Protein AF-A0A1V3XIK5-F1 (afdb_monomer_lite)

Sequence (118 aa):
MTASRKLKDLRTAGRGFIFFGLLAPNLFATLGILVAHSYAYLTNSDFKPGTYVLFAVLCGAASYIAVPAVQRLAIPEASPTLPLAASLGLTFSYNVTIGIPLYIEVARMVGQWFHTTA

pLDDT: mean 86.56, std 13.34, range [39.75, 97.81]

Foldseek 3Di:
DVLVVLLVVQVVVDPVLLVCLQPQLQVQLLVLLVVVLVVCLVVVNDDDLVVSLVSSLVRSAADQPVVLVVCCVVPVVDDSSNSNSSRVVRNVVCCVPPVSVVSSVSSVVVVVVSPPDD

InterPro domains:
  IPR010293 Na+-dependent bicarbonate transporter superfamily [PF05982] (1-107)
  IPR010293 Na+-dependent bicarbonate transporter superfamily [PTHR40400] (1-114)

Structure (mmCIF, N/CA/C/O backbone):
data_AF-A0A1V3XIK5-F1
#
_entry.id   AF-A0A1V3XIK5-F1
#
loop_
_atom_site.group_PDB
_atom_site.id
_atom_site.type_symbol
_atom_site.label_atom_id
_atom_site.label_alt_id
_atom_site.label_comp_id
_atom_site.label_asym_id
_atom_site.label_entity_id
_atom_site.label_seq_id
_atom_site.pdbx_PDB_ins_code
_atom_site.Cartn_x
_atom_site.Cartn_y
_atom_site.Cartn_z
_atom_site.occupancy
_atom_site.B_iso_or_equiv
_atom_site.auth_seq_id
_atom_site.auth_comp_id
_atom_site.auth_asym_id
_atom_site.auth_atom_id
_atom_site.pdbx_PDB_model_num
ATOM 1 N N . MET A 1 1 ? 3.955 -12.153 18.609 1.00 47.56 1 MET A N 1
ATOM 2 C CA . MET A 1 1 ? 2.548 -12.373 18.180 1.00 47.56 1 MET A CA 1
ATOM 3 C C . MET A 1 1 ? 1.572 -11.336 18.779 1.00 47.56 1 MET A C 1
ATOM 5 O O . MET A 1 1 ? 0.530 -11.694 19.312 1.00 47.56 1 MET A O 1
ATOM 9 N N . THR A 1 2 ? 1.857 -10.032 18.687 1.00 52.09 2 THR A N 1
ATOM 10 C CA . THR A 1 2 ? 0.962 -8.960 19.185 1.00 52.09 2 THR A CA 1
ATOM 11 C C . THR A 1 2 ? -0.028 -8.460 18.123 1.00 52.09 2 THR A C 1
ATOM 13 O O . THR A 1 2 ? -1.156 -8.116 18.469 1.00 52.09 2 THR A O 1
ATOM 16 N N . ALA A 1 3 ? 0.334 -8.510 16.834 1.00 47.66 3 ALA A N 1
ATOM 17 C CA . ALA A 1 3 ? -0.540 -8.126 15.717 1.00 47.66 3 ALA A CA 1
ATOM 18 C C . ALA A 1 3 ? -1.801 -9.009 15.610 1.00 47.66 3 ALA A C 1
ATOM 20 O O . ALA A 1 3 ? -2.912 -8.497 15.492 1.00 47.66 3 ALA A O 1
ATOM 21 N N . SER A 1 4 ? -1.665 -10.330 15.776 1.00 52.59 4 SER A N 1
ATOM 22 C CA . SER A 1 4 ? -2.789 -11.281 15.727 1.00 52.59 4 SER A CA 1
ATOM 23 C C . SER A 1 4 ? -3.829 -11.042 16.828 1.00 52.59 4 SER A C 1
ATOM 25 O O . SER A 1 4 ? -5.013 -11.306 16.634 1.00 52.59 4 SER A O 1
ATOM 27 N N . ARG A 1 5 ? -3.416 -10.494 17.982 1.00 59.41 5 ARG A N 1
ATOM 28 C CA . ARG A 1 5 ? -4.327 -10.191 19.098 1.00 59.41 5 ARG A CA 1
ATOM 29 C C . ARG A 1 5 ? -5.234 -8.995 18.785 1.00 59.41 5 ARG A C 1
ATOM 31 O O . ARG A 1 5 ? -6.364 -8.965 19.254 1.00 59.41 5 ARG A O 1
ATOM 38 N N . LYS A 1 6 ? -4.759 -8.061 17.951 1.00 59.66 6 LYS A N 1
ATOM 39 C CA . LYS A 1 6 ? -5.505 -6.886 17.466 1.00 59.66 6 LYS A CA 1
ATOM 40 C C . LYS A 1 6 ? -6.451 -7.221 16.306 1.00 59.66 6 LYS A C 1
ATOM 42 O O . LYS A 1 6 ? -7.403 -6.490 16.077 1.00 59.66 6 LYS A O 1
ATOM 47 N N . LEU A 1 7 ? -6.259 -8.355 15.627 1.00 62.69 7 LEU A N 1
ATOM 48 C CA . LEU A 1 7 ? -7.137 -8.815 14.543 1.00 62.69 7 LEU A CA 1
ATOM 49 C C . LEU A 1 7 ? -8.571 -9.133 15.017 1.00 62.69 7 LEU A C 1
ATOM 51 O O . LEU A 1 7 ? -9.510 -9.079 14.228 1.00 62.69 7 LEU A O 1
ATOM 55 N N . LYS A 1 8 ? -8.766 -9.433 16.312 1.00 63.38 8 LYS A N 1
ATOM 56 C CA . LYS A 1 8 ? -10.109 -9.598 16.898 1.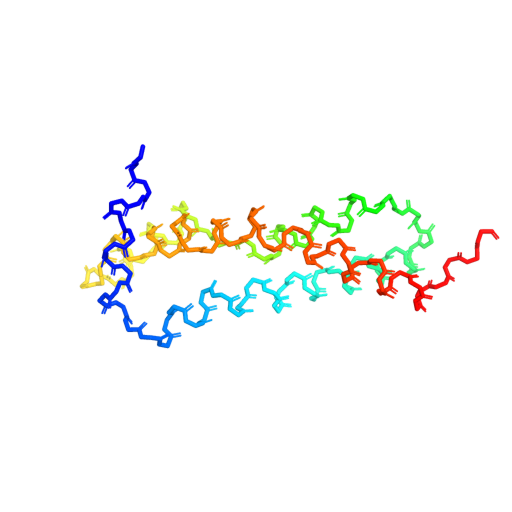00 63.38 8 LYS A CA 1
ATOM 57 C C . LYS A 1 8 ? -10.910 -8.290 16.888 1.00 63.38 8 LYS A C 1
ATOM 59 O O . LYS A 1 8 ? -12.104 -8.336 16.606 1.00 63.38 8 LYS A O 1
ATOM 64 N N . ASP A 1 9 ? -10.247 -7.150 17.089 1.00 66.12 9 ASP A N 1
ATOM 65 C CA . ASP A 1 9 ? -10.872 -5.818 17.050 1.00 66.12 9 ASP A CA 1
ATOM 66 C C . ASP A 1 9 ? -11.268 -5.419 15.618 1.00 66.12 9 ASP A C 1
ATOM 68 O O . ASP A 1 9 ? -12.177 -4.630 15.414 1.00 66.12 9 ASP A O 1
ATOM 72 N N . LEU A 1 10 ? -10.646 -5.999 14.588 1.00 67.50 10 LEU A N 1
ATOM 73 C CA . LEU A 1 10 ? -11.058 -5.785 13.195 1.00 67.50 10 LEU A CA 1
ATOM 74 C C . LEU A 1 10 ? -12.436 -6.385 12.891 1.00 67.50 10 LEU A C 1
ATOM 76 O O . LEU A 1 10 ? -13.149 -5.887 12.022 1.00 67.50 10 LEU A O 1
ATOM 80 N N . ARG A 1 11 ? -12.835 -7.446 13.605 1.00 65.94 11 ARG A N 1
ATOM 81 C CA . ARG A 1 11 ? -14.131 -8.103 13.385 1.00 65.94 11 ARG A CA 1
ATOM 82 C C . ARG A 1 11 ? -15.306 -7.220 13.816 1.00 65.94 11 ARG A C 1
ATOM 84 O O . ARG A 1 11 ? -16.394 -7.382 13.272 1.00 65.94 11 ARG A O 1
ATOM 91 N N . THR A 1 12 ? -15.086 -6.284 14.744 1.00 70.69 12 THR A N 1
ATOM 92 C CA . THR A 1 12 ? -16.108 -5.329 15.204 1.00 70.69 12 THR A CA 1
ATOM 93 C C . THR A 1 12 ? -16.273 -4.137 14.257 1.00 70.69 12 THR A C 1
ATOM 95 O O . THR A 1 12 ? -17.329 -3.516 14.257 1.00 70.69 12 THR A O 1
ATOM 98 N N . ALA A 1 13 ? -15.287 -3.865 13.391 1.00 72.25 13 ALA A N 1
ATOM 99 C CA . ALA A 1 13 ? -15.334 -2.804 12.378 1.00 72.25 13 ALA A CA 1
ATOM 100 C C . ALA A 1 13 ? -16.337 -3.067 11.235 1.00 72.25 13 ALA A C 1
ATOM 102 O O . ALA A 1 13 ? -16.667 -2.164 10.469 1.00 72.25 13 ALA A O 1
ATOM 103 N N . GLY A 1 14 ? -16.809 -4.309 11.095 1.00 81.25 14 GLY A N 1
ATOM 104 C CA . GLY A 1 14 ? -17.745 -4.714 10.050 1.00 81.25 14 GLY A CA 1
ATOM 105 C C . GLY A 1 14 ? -17.079 -5.163 8.743 1.00 81.25 14 GLY A C 1
ATOM 106 O O . GLY A 1 14 ? -15.926 -4.861 8.433 1.00 81.25 14 GLY A O 1
ATOM 107 N N . ARG A 1 15 ? -17.835 -5.928 7.945 1.00 85.94 15 ARG A N 1
ATOM 108 C CA . ARG A 1 15 ? -17.341 -6.588 6.719 1.00 85.94 15 ARG A CA 1
ATOM 109 C C . ARG A 1 15 ? -16.896 -5.596 5.640 1.00 85.94 15 ARG A C 1
ATOM 111 O O . ARG A 1 15 ? -15.930 -5.877 4.938 1.00 85.94 15 ARG A O 1
ATOM 118 N N . GLY A 1 16 ? -17.566 -4.446 5.535 1.00 88.19 16 GLY A N 1
ATOM 119 C CA . GLY A 1 16 ? -17.220 -3.404 4.563 1.00 88.19 16 GLY A CA 1
ATOM 120 C C . GLY A 1 16 ? -15.829 -2.815 4.802 1.00 88.19 16 GLY A C 1
ATOM 121 O O . GLY A 1 16 ? -15.070 -2.625 3.858 1.00 88.19 16 GLY A O 1
ATOM 122 N N . PHE A 1 17 ? -15.450 -2.620 6.066 1.00 87.12 17 PHE A N 1
ATOM 123 C CA . PHE A 1 17 ? -14.137 -2.090 6.421 1.00 87.12 17 PHE A CA 1
ATOM 124 C C . PHE A 1 17 ? -13.006 -3.083 6.120 1.00 87.12 17 PHE A C 1
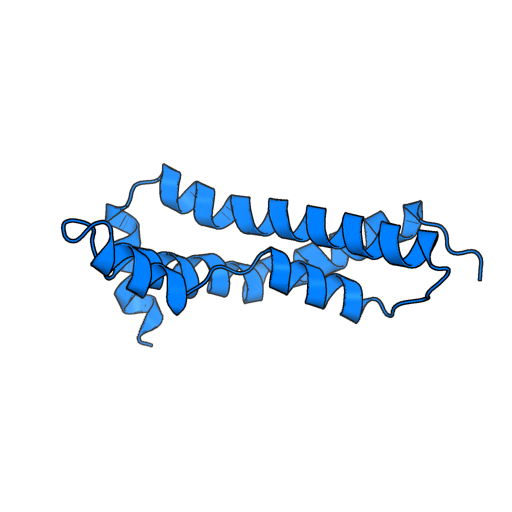ATOM 126 O O . PHE A 1 17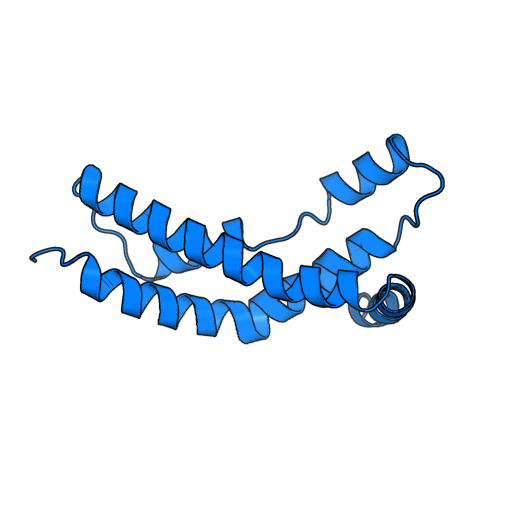 ? -11.965 -2.702 5.589 1.00 87.12 17 PHE A O 1
ATOM 133 N N . ILE A 1 18 ? -13.230 -4.374 6.385 1.00 89.62 18 ILE A N 1
ATOM 134 C CA . ILE A 1 18 ? -12.281 -5.435 6.014 1.00 89.62 18 ILE A CA 1
ATOM 135 C C . ILE A 1 18 ? -12.117 -5.492 4.491 1.00 89.62 18 ILE A C 1
ATOM 137 O O . ILE A 1 18 ? -10.995 -5.555 3.996 1.00 89.62 18 ILE A O 1
ATOM 141 N N . PHE A 1 19 ? -13.224 -5.434 3.747 1.00 92.38 19 PHE A N 1
ATOM 142 C CA . PHE A 1 19 ? -13.184 -5.426 2.287 1.00 92.38 19 PHE A CA 1
ATOM 143 C C . PHE A 1 19 ? -12.401 -4.223 1.750 1.00 92.38 19 PHE A C 1
ATOM 145 O O . PHE A 1 19 ? -11.522 -4.393 0.908 1.00 92.38 19 PHE A O 1
ATOM 152 N N . PHE A 1 20 ? -12.639 -3.029 2.298 1.00 91.75 20 PHE A N 1
ATOM 153 C CA . PHE A 1 20 ? -11.871 -1.834 1.959 1.00 91.75 20 PHE A CA 1
ATOM 154 C C . PHE A 1 20 ? -10.371 -2.011 2.239 1.00 91.75 20 PHE A C 1
ATOM 156 O O . PHE A 1 20 ? -9.554 -1.735 1.365 1.00 91.75 20 PHE A O 1
ATOM 163 N N . GLY A 1 21 ? -10.002 -2.528 3.415 1.00 90.62 21 GLY A N 1
ATOM 164 C CA . GLY A 1 21 ? -8.600 -2.735 3.800 1.00 90.62 21 GLY A CA 1
ATOM 165 C C . GLY A 1 21 ? -7.836 -3.741 2.930 1.00 90.62 21 GLY A C 1
ATOM 166 O O . GLY A 1 21 ? -6.604 -3.718 2.928 1.00 90.62 21 GLY A O 1
ATOM 167 N N . LEU A 1 22 ? -8.553 -4.593 2.190 1.00 92.69 22 LEU A N 1
ATOM 168 C CA . LEU A 1 22 ? -8.001 -5.523 1.202 1.00 92.69 22 LEU A CA 1
ATOM 169 C C . LEU A 1 22 ? -8.029 -4.959 -0.221 1.00 92.69 22 LEU A C 1
ATOM 171 O O . LEU A 1 22 ? -7.108 -5.210 -0.988 1.00 92.69 22 LEU A O 1
ATOM 175 N N . LEU A 1 23 ? -9.061 -4.200 -0.591 1.00 95.25 23 LEU A N 1
ATOM 176 C CA . LEU A 1 23 ? -9.217 -3.677 -1.949 1.00 95.25 23 LEU A CA 1
ATOM 177 C C . LEU A 1 23 ? -8.373 -2.421 -2.194 1.00 95.25 23 LEU A C 1
ATOM 179 O O . LEU A 1 23 ? -7.741 -2.299 -3.243 1.00 95.25 23 LEU A O 1
ATOM 183 N N . ALA A 1 24 ? -8.325 -1.513 -1.217 1.00 95.44 24 ALA A N 1
ATOM 184 C CA . ALA A 1 24 ? -7.620 -0.242 -1.334 1.00 95.44 24 ALA A CA 1
ATOM 185 C C . ALA A 1 24 ? -6.119 -0.394 -1.654 1.00 95.44 24 ALA A C 1
ATOM 187 O O . ALA A 1 24 ? -5.661 0.295 -2.566 1.00 95.44 24 ALA A O 1
ATOM 188 N N . PRO A 1 25 ? -5.351 -1.302 -1.010 1.00 96.25 25 PRO A N 1
ATOM 189 C CA . PRO A 1 25 ? -3.936 -1.493 -1.328 1.00 96.25 25 PRO A CA 1
ATOM 190 C C . PRO A 1 25 ? -3.694 -1.825 -2.797 1.00 96.25 25 PRO A C 1
ATOM 192 O O . PRO A 1 25 ? -2.817 -1.229 -3.410 1.00 96.25 25 PRO A O 1
ATOM 195 N N . ASN A 1 26 ? -4.510 -2.712 -3.376 1.00 97.00 26 ASN A N 1
ATOM 196 C CA . ASN A 1 26 ? -4.364 -3.106 -4.775 1.00 97.00 26 ASN A CA 1
ATOM 197 C C . ASN A 1 26 ? -4.646 -1.932 -5.712 1.00 97.00 26 ASN A C 1
ATOM 199 O O . ASN A 1 26 ? -3.872 -1.688 -6.630 1.00 97.00 26 ASN A O 1
ATOM 203 N N . LEU A 1 27 ? -5.714 -1.171 -5.449 1.00 97.56 27 LEU A N 1
ATOM 204 C CA . LEU A 1 27 ? -6.056 -0.001 -6.255 1.00 97.56 27 LEU A CA 1
ATOM 205 C C . LEU A 1 27 ? -4.916 1.028 -6.254 1.00 97.56 27 LEU A C 1
ATOM 207 O O . LEU A 1 27 ? -4.467 1.457 -7.316 1.00 97.56 27 LEU A O 1
ATOM 211 N N . PHE A 1 28 ? -4.419 1.398 -5.071 1.00 97.62 28 PHE A N 1
ATOM 212 C CA . PHE A 1 28 ? -3.355 2.396 -4.956 1.00 97.62 28 PHE A CA 1
ATOM 213 C C . PHE A 1 28 ? -2.007 1.889 -5.473 1.00 97.62 28 PHE A C 1
ATOM 215 O O . PHE A 1 28 ? -1.279 2.653 -6.105 1.00 97.62 28 PHE A O 1
ATOM 222 N N . ALA A 1 29 ? -1.682 0.611 -5.271 1.00 97.50 29 ALA A N 1
ATOM 223 C CA . ALA A 1 29 ? -0.471 0.010 -5.813 1.00 97.50 29 ALA A CA 1
ATOM 224 C C . ALA A 1 29 ? -0.484 0.003 -7.348 1.00 97.50 29 ALA A C 1
ATOM 226 O O . ALA A 1 29 ? 0.499 0.413 -7.962 1.00 97.50 29 ALA A O 1
ATOM 227 N N . THR A 1 30 ? -1.598 -0.383 -7.981 1.00 96.88 30 THR A N 1
ATOM 228 C CA . THR A 1 30 ? -1.725 -0.353 -9.448 1.00 96.88 30 THR A CA 1
ATOM 229 C C . THR A 1 30 ? -1.618 1.068 -9.999 1.00 96.88 30 THR A C 1
ATOM 231 O O . THR A 1 30 ? -0.912 1.282 -10.984 1.00 96.88 30 THR A O 1
ATOM 234 N N . LEU A 1 31 ? -2.238 2.057 -9.345 1.00 97.81 31 LEU A N 1
ATOM 235 C CA . LEU A 1 31 ? -2.059 3.465 -9.715 1.00 97.81 31 LEU A CA 1
ATOM 236 C C . LEU A 1 31 ? -0.594 3.905 -9.581 1.00 97.81 31 LEU A C 1
ATOM 238 O O . LEU A 1 31 ? -0.076 4.562 -10.479 1.00 97.81 31 LEU A O 1
ATOM 242 N N . GLY A 1 32 ? 0.094 3.498 -8.511 1.00 97.38 32 GLY A N 1
ATOM 243 C CA . GLY A 1 32 ? 1.521 3.763 -8.322 1.00 97.38 32 GLY A CA 1
ATOM 244 C C . GLY A 1 32 ? 2.391 3.168 -9.433 1.00 97.38 32 GLY A C 1
ATOM 245 O O . GLY A 1 32 ? 3.268 3.855 -9.952 1.00 97.38 32 GLY A O 1
ATOM 246 N N . ILE A 1 33 ? 2.113 1.928 -9.851 1.00 96.94 33 ILE A N 1
ATOM 247 C CA . ILE A 1 33 ? 2.800 1.265 -10.976 1.00 96.94 33 ILE A CA 1
ATOM 248 C C . ILE A 1 33 ? 2.613 2.067 -12.267 1.00 96.94 33 ILE A C 1
ATOM 250 O O . ILE A 1 33 ? 3.594 2.359 -12.950 1.00 96.94 33 ILE A O 1
ATOM 254 N N . LEU A 1 34 ? 1.374 2.456 -12.585 1.00 96.44 34 LEU A N 1
ATOM 255 C CA . LEU A 1 34 ? 1.067 3.246 -13.781 1.00 96.44 34 LEU A CA 1
ATOM 256 C C . LEU A 1 34 ? 1.784 4.599 -13.764 1.00 96.44 34 LEU A C 1
ATOM 258 O O . LEU A 1 34 ? 2.402 4.979 -14.757 1.00 96.44 34 LEU A O 1
ATOM 262 N N . VAL A 1 35 ? 1.758 5.295 -12.625 1.00 96.62 35 VAL A N 1
ATOM 263 C CA . VAL A 1 35 ? 2.454 6.576 -12.454 1.00 96.62 35 VAL A CA 1
ATOM 264 C C . VAL A 1 35 ? 3.960 6.398 -12.634 1.00 96.62 35 VAL A C 1
ATOM 266 O O . VAL A 1 35 ? 4.569 7.144 -13.396 1.00 96.62 35 VAL A O 1
ATOM 269 N N . ALA A 1 36 ? 4.567 5.387 -12.014 1.00 96.38 36 ALA A N 1
ATOM 270 C CA . ALA A 1 36 ? 6.000 5.140 -12.138 1.00 96.38 36 ALA A CA 1
ATOM 271 C C . ALA A 1 36 ? 6.416 4.790 -13.578 1.00 96.38 36 ALA A C 1
ATOM 273 O O . ALA A 1 36 ? 7.440 5.289 -14.047 1.00 96.38 36 ALA A O 1
ATOM 274 N N . HIS A 1 37 ? 5.624 3.991 -14.303 1.00 94.56 37 HIS A N 1
ATOM 275 C CA . HIS A 1 37 ? 5.872 3.714 -15.723 1.00 94.56 37 HIS A CA 1
ATOM 276 C C . HIS A 1 37 ? 5.701 4.957 -16.595 1.00 94.56 37 HIS A C 1
ATOM 278 O O . HIS A 1 37 ? 6.565 5.233 -17.423 1.00 94.56 37 HIS A O 1
ATOM 284 N N . SER A 1 38 ? 4.649 5.751 -16.372 1.00 93.94 38 SER A N 1
ATOM 285 C CA . SER A 1 38 ? 4.468 7.012 -17.099 1.00 93.94 38 SER A CA 1
ATOM 286 C C . SER A 1 38 ? 5.601 8.002 -16.830 1.00 93.94 38 SER A C 1
ATOM 288 O O . SER A 1 38 ? 6.062 8.660 -17.755 1.00 93.94 38 SER A O 1
ATOM 290 N N . TYR A 1 39 ? 6.100 8.067 -15.593 1.00 95.06 39 TYR A N 1
ATOM 291 C CA . TYR A 1 39 ? 7.232 8.912 -15.236 1.00 95.06 39 TYR A CA 1
ATOM 292 C C . TYR A 1 39 ? 8.487 8.467 -15.986 1.00 95.06 39 TYR A C 1
ATOM 294 O O . TYR A 1 39 ? 9.070 9.270 -16.703 1.00 95.06 39 TYR A O 1
ATOM 302 N N . ALA A 1 40 ? 8.843 7.181 -15.883 1.00 94.25 40 ALA A N 1
ATOM 303 C CA . ALA A 1 40 ? 9.988 6.593 -16.576 1.00 94.25 40 ALA A CA 1
ATOM 304 C C . ALA A 1 40 ? 9.954 6.865 -18.089 1.00 94.25 40 ALA A C 1
ATOM 306 O O . ALA A 1 40 ? 10.956 7.278 -18.670 1.00 94.25 40 ALA A O 1
ATOM 307 N N . TYR A 1 41 ? 8.779 6.700 -18.703 1.00 91.81 41 TYR A N 1
ATOM 308 C CA . TYR A 1 41 ? 8.558 6.963 -20.122 1.00 91.81 41 TYR A CA 1
ATOM 309 C C . TYR A 1 41 ? 8.741 8.447 -20.480 1.00 91.81 41 TYR A C 1
ATOM 311 O O . TYR A 1 41 ? 9.478 8.776 -21.405 1.00 91.81 41 TYR A O 1
ATOM 319 N N . LEU A 1 42 ? 8.119 9.361 -19.728 1.00 93.88 42 LEU A N 1
ATOM 320 C CA . LEU A 1 42 ? 8.194 10.802 -20.000 1.00 93.88 42 LEU A CA 1
ATOM 321 C C . LEU A 1 42 ? 9.595 11.382 -19.761 1.00 93.88 42 LEU A C 1
ATOM 323 O O . LEU A 1 42 ? 9.990 12.329 -20.440 1.00 93.88 42 LEU A O 1
ATOM 327 N N . THR A 1 43 ? 10.346 10.836 -18.802 1.00 94.38 43 THR A N 1
ATOM 328 C CA . THR A 1 43 ? 11.695 11.311 -18.459 1.00 94.38 43 THR A CA 1
ATOM 329 C C . THR A 1 43 ? 12.811 10.533 -19.151 1.00 94.38 43 THR A C 1
ATOM 331 O O . THR A 1 43 ? 13.978 10.823 -18.893 1.00 94.38 43 THR A O 1
ATOM 334 N N . ASN A 1 44 ? 12.484 9.558 -20.011 1.00 90.50 44 ASN A N 1
ATOM 335 C CA . ASN A 1 44 ? 13.444 8.630 -20.624 1.00 90.50 44 ASN A CA 1
ATOM 336 C C . ASN A 1 44 ? 14.395 8.006 -19.585 1.00 90.50 44 ASN A C 1
ATOM 338 O O . ASN A 1 44 ? 15.608 7.942 -19.775 1.00 90.50 44 ASN A O 1
ATOM 342 N N . SER A 1 45 ? 13.850 7.635 -18.426 1.00 89.00 45 SER A N 1
ATOM 343 C CA . SER A 1 45 ? 14.610 7.068 -17.313 1.00 89.00 45 SER A CA 1
ATOM 344 C C . SER A 1 45 ? 14.279 5.594 -17.156 1.00 89.00 45 SER A C 1
ATOM 346 O O . SER A 1 45 ? 13.147 5.246 -16.831 1.00 89.00 45 SER A O 1
ATOM 348 N N . ASP A 1 46 ? 15.274 4.728 -17.317 1.00 87.50 46 ASP A N 1
ATOM 349 C CA . ASP A 1 46 ? 15.088 3.293 -17.128 1.00 87.50 46 ASP A CA 1
ATOM 350 C C . ASP A 1 46 ? 15.166 2.907 -15.652 1.00 87.50 46 ASP A C 1
ATOM 352 O O . ASP A 1 46 ? 16.195 3.065 -14.984 1.00 87.50 46 ASP A O 1
ATOM 356 N N . PHE A 1 47 ? 14.076 2.346 -15.133 1.00 90.94 47 PHE A N 1
ATOM 357 C CA . PHE A 1 47 ? 14.049 1.791 -13.788 1.00 90.94 47 PHE A CA 1
ATOM 358 C C . PHE A 1 47 ? 14.103 0.270 -13.802 1.00 90.94 47 PHE A C 1
ATOM 360 O O . PHE A 1 47 ? 13.545 -0.413 -14.658 1.00 90.94 47 PHE A O 1
ATOM 367 N N . LYS A 1 48 ? 14.745 -0.287 -12.773 1.00 92.56 48 LYS A N 1
ATOM 368 C CA . LYS A 1 48 ? 14.712 -1.728 -12.528 1.00 92.56 48 LYS A CA 1
ATOM 369 C C . LYS A 1 48 ? 13.306 -2.146 -12.075 1.00 92.56 48 LYS A C 1
ATOM 371 O O . LYS A 1 48 ? 12.662 -1.384 -11.351 1.00 92.56 48 LYS A O 1
ATOM 376 N N . PRO A 1 49 ? 12.868 -3.388 -12.360 1.00 90.69 49 PRO A N 1
ATOM 377 C CA . PRO A 1 49 ? 11.566 -3.904 -11.923 1.00 90.69 49 PRO A CA 1
ATOM 378 C C . PRO A 1 49 ? 11.285 -3.704 -10.426 1.00 90.69 49 PRO A C 1
ATOM 380 O O . PRO A 1 49 ? 10.175 -3.355 -10.033 1.00 90.69 49 PRO A O 1
ATOM 383 N N . GLY A 1 50 ? 12.316 -3.852 -9.584 1.00 93.81 50 GLY A N 1
ATOM 384 C CA . GLY A 1 50 ? 12.202 -3.651 -8.139 1.00 93.81 50 GLY A CA 1
ATOM 385 C C . GLY A 1 50 ? 11.787 -2.233 -7.729 1.00 93.81 50 GLY A C 1
ATOM 386 O O . GLY A 1 50 ? 11.114 -2.084 -6.714 1.00 93.81 50 GLY A O 1
ATOM 387 N N . THR A 1 51 ? 12.122 -1.205 -8.514 1.00 96.19 51 THR A N 1
ATOM 388 C CA . THR A 1 51 ? 11.742 0.187 -8.229 1.00 96.19 51 THR A CA 1
ATOM 389 C C . THR A 1 51 ? 10.235 0.387 -8.365 1.00 96.19 51 THR A C 1
ATOM 391 O O . THR A 1 51 ? 9.615 0.950 -7.464 1.00 96.19 51 THR A O 1
ATOM 394 N N . TYR A 1 52 ? 9.630 -0.125 -9.443 1.00 96.19 52 TYR A N 1
ATOM 395 C CA . TYR A 1 52 ? 8.181 -0.049 -9.656 1.00 96.19 52 TYR A CA 1
ATOM 396 C C . TYR A 1 52 ? 7.418 -0.759 -8.540 1.00 96.19 52 TYR A C 1
ATOM 398 O O . TYR A 1 52 ? 6.467 -0.212 -7.989 1.00 96.19 52 TYR A O 1
ATOM 406 N N . VAL A 1 53 ? 7.875 -1.956 -8.161 1.00 96.75 53 VAL A N 1
ATOM 407 C CA . VAL A 1 53 ? 7.249 -2.754 -7.099 1.00 96.75 53 VAL A CA 1
ATOM 408 C C . VAL A 1 53 ? 7.397 -2.076 -5.739 1.00 96.75 53 VAL A C 1
ATOM 410 O O . VAL A 1 53 ? 6.424 -1.994 -4.995 1.00 96.75 53 VAL A O 1
ATOM 413 N N . LEU A 1 54 ? 8.580 -1.544 -5.411 1.00 97.19 54 LEU A N 1
ATOM 414 C CA . LEU A 1 54 ? 8.791 -0.814 -4.160 1.00 97.19 54 LEU A CA 1
ATOM 415 C C . LEU A 1 54 ? 7.869 0.405 -4.073 1.00 97.19 54 LEU A C 1
ATOM 417 O O . LEU A 1 54 ? 7.225 0.614 -3.046 1.00 97.19 54 LEU A O 1
ATOM 421 N N . PHE A 1 55 ? 7.768 1.180 -5.153 1.00 97.75 55 PHE A N 1
ATOM 422 C CA . PHE A 1 55 ? 6.878 2.334 -5.199 1.00 97.75 55 PHE A CA 1
ATOM 423 C C . PHE A 1 55 ? 5.405 1.925 -5.059 1.00 97.75 55 PHE A C 1
ATOM 425 O O . PHE A 1 55 ? 4.682 2.512 -4.258 1.00 97.75 55 PHE A O 1
ATOM 432 N N . ALA A 1 56 ? 4.983 0.854 -5.736 1.00 97.62 56 ALA A N 1
ATOM 433 C CA . ALA A 1 56 ? 3.642 0.285 -5.600 1.00 97.62 56 ALA A CA 1
ATOM 434 C C . ALA A 1 56 ? 3.314 -0.103 -4.149 1.00 97.62 56 ALA A C 1
ATOM 436 O O . ALA A 1 56 ? 2.237 0.219 -3.647 1.00 97.62 56 ALA A O 1
ATOM 437 N N . VAL A 1 57 ? 4.256 -0.749 -3.451 1.00 96.69 57 VAL A N 1
ATOM 438 C CA . VAL A 1 57 ? 4.107 -1.119 -2.034 1.00 96.69 57 VAL A CA 1
ATOM 439 C C . VAL A 1 57 ? 3.957 0.119 -1.154 1.00 96.69 57 VAL A C 1
ATOM 441 O O . VAL A 1 57 ? 3.120 0.112 -0.253 1.00 96.69 57 VAL A O 1
ATOM 444 N N . LEU A 1 58 ? 4.721 1.185 -1.415 1.00 96.12 58 LEU A N 1
ATOM 445 C CA . LEU A 1 58 ? 4.588 2.449 -0.686 1.00 96.12 58 LEU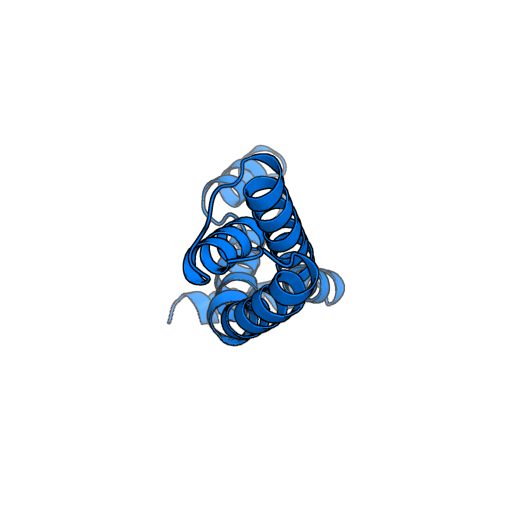 A CA 1
ATOM 446 C C . LEU A 1 58 ? 3.213 3.089 -0.915 1.00 96.12 58 LEU A C 1
ATOM 448 O O . LEU A 1 58 ? 2.588 3.532 0.047 1.00 96.12 58 LEU A O 1
ATOM 452 N N . CYS A 1 59 ? 2.711 3.081 -2.152 1.00 96.88 59 CYS A N 1
ATOM 453 C CA . CYS A 1 59 ? 1.375 3.586 -2.479 1.00 96.88 59 CYS A CA 1
ATOM 454 C C . CYS A 1 59 ? 0.253 2.750 -1.843 1.00 96.88 59 CYS A C 1
ATOM 456 O O . CYS A 1 59 ? -0.746 3.302 -1.391 1.00 96.88 59 CYS A O 1
ATOM 458 N N . GLY A 1 60 ? 0.409 1.425 -1.795 1.00 95.00 60 GLY A N 1
ATOM 459 C CA . GLY A 1 60 ? -0.572 0.503 -1.217 1.00 95.00 60 GLY A CA 1
ATOM 460 C C . GLY A 1 60 ? -0.496 0.350 0.308 1.00 95.00 60 GLY A C 1
ATOM 461 O O . GLY A 1 60 ? -1.289 -0.401 0.884 1.00 95.00 60 GLY A O 1
ATOM 462 N N . ALA A 1 61 ? 0.459 0.992 0.986 1.00 94.44 61 ALA A N 1
ATOM 463 C CA . ALA A 1 61 ? 0.648 0.864 2.428 1.00 94.44 61 ALA A CA 1
ATOM 464 C C . ALA A 1 61 ? -0.327 1.743 3.232 1.00 94.44 61 ALA A C 1
ATOM 466 O O . ALA A 1 61 ? -0.679 2.853 2.845 1.00 94.44 61 ALA A O 1
ATOM 467 N N . ALA A 1 62 ? -0.724 1.265 4.413 1.00 91.69 62 ALA A N 1
ATOM 468 C CA . ALA A 1 62 ? -1.569 2.012 5.343 1.00 91.69 62 ALA A CA 1
ATOM 469 C C . ALA A 1 62 ? -0.741 2.599 6.495 1.00 91.69 62 ALA A C 1
ATOM 471 O O . ALA A 1 62 ? 0.047 1.893 7.124 1.00 91.69 62 ALA A O 1
ATOM 472 N N . SER A 1 63 ? -0.972 3.867 6.845 1.00 90.38 63 SER A N 1
ATOM 473 C CA . SER A 1 63 ? -0.281 4.526 7.963 1.00 90.38 63 SER A CA 1
ATOM 474 C C . SER A 1 63 ? -0.691 3.938 9.320 1.00 90.38 63 SER A C 1
ATOM 476 O O . SER A 1 63 ? -1.870 3.907 9.665 1.00 90.38 63 SER A O 1
ATOM 478 N N . TYR A 1 64 ? 0.290 3.505 10.114 1.00 86.88 64 TYR A N 1
ATOM 479 C CA . TYR A 1 64 ? 0.093 2.993 11.481 1.00 86.88 64 TYR A CA 1
ATOM 480 C C . TYR A 1 64 ? 0.647 3.922 12.571 1.00 86.88 64 TYR A C 1
ATOM 482 O O . TYR A 1 64 ? 0.521 3.609 13.753 1.00 86.88 64 TYR A O 1
ATOM 490 N N . ILE A 1 65 ? 1.261 5.050 12.194 1.00 86.06 65 ILE A N 1
ATOM 491 C CA . ILE A 1 65 ? 1.874 6.002 13.135 1.00 86.06 65 ILE A CA 1
ATOM 492 C C . ILE A 1 65 ? 0.995 7.245 13.263 1.00 86.06 65 ILE A C 1
ATOM 494 O O . ILE A 1 65 ? 0.410 7.496 14.314 1.00 86.06 65 ILE A O 1
ATOM 498 N N . ALA A 1 66 ? 0.867 8.006 12.173 1.00 88.44 66 ALA A N 1
ATOM 499 C CA . ALA A 1 66 ? 0.200 9.303 12.195 1.00 88.44 66 ALA A CA 1
ATOM 500 C C . ALA A 1 66 ? -1.328 9.177 12.264 1.00 88.44 66 ALA A C 1
ATOM 502 O O . ALA A 1 66 ? -1.967 9.869 13.051 1.00 88.44 66 ALA A O 1
ATOM 503 N N . VAL A 1 67 ? -1.919 8.263 11.487 1.00 87.12 67 VAL A N 1
ATOM 504 C CA . VAL A 1 67 ? -3.384 8.124 11.400 1.00 87.12 67 VAL A CA 1
ATOM 505 C C . VAL A 1 67 ? -4.029 7.775 12.751 1.00 87.12 67 VAL A C 1
ATOM 507 O O . VAL A 1 67 ? -4.976 8.464 13.125 1.00 87.12 67 VAL A O 1
ATOM 510 N N . PRO A 1 68 ? -3.527 6.806 13.550 1.00 83.94 68 PRO A N 1
ATOM 511 C CA . PRO A 1 68 ? -4.092 6.544 14.875 1.00 83.94 68 PRO A CA 1
ATOM 512 C C . PRO A 1 68 ? -3.980 7.734 15.838 1.00 83.94 68 PRO A C 1
ATOM 514 O O . PRO A 1 68 ? -4.879 7.940 16.651 1.00 83.94 68 PRO A O 1
ATOM 517 N N . ALA A 1 69 ? -2.894 8.509 15.764 1.00 87.19 69 ALA A N 1
ATOM 518 C CA . ALA A 1 69 ? -2.704 9.687 16.609 1.00 87.19 69 ALA A CA 1
ATOM 519 C C . ALA A 1 69 ? -3.698 10.799 16.246 1.00 87.19 69 ALA A C 1
ATOM 521 O O . ALA A 1 69 ? -4.393 11.310 17.121 1.00 87.19 69 ALA A O 1
ATOM 522 N N . VAL A 1 70 ? -3.827 11.110 14.952 1.00 88.19 70 VAL A N 1
ATOM 523 C CA . VAL A 1 70 ? -4.775 12.115 14.451 1.00 88.19 70 VAL A CA 1
ATOM 524 C C . VAL A 1 70 ? -6.214 11.705 14.747 1.00 88.19 70 VAL A C 1
ATOM 526 O O . VAL A 1 70 ? -6.994 12.530 15.210 1.00 88.19 70 VAL A O 1
ATOM 529 N N . GLN A 1 71 ? -6.566 10.433 14.553 1.00 87.94 71 GLN A N 1
ATOM 530 C CA . GLN A 1 71 ? -7.921 9.955 14.820 1.00 87.94 71 GLN A CA 1
ATOM 531 C C . GLN A 1 71 ? -8.300 10.091 16.298 1.00 87.94 71 GLN A C 1
ATOM 533 O O . GLN A 1 71 ? -9.415 10.505 16.588 1.00 87.94 71 GLN A O 1
ATOM 538 N N . ARG A 1 72 ? -7.376 9.815 17.230 1.00 84.38 72 ARG A N 1
ATOM 539 C CA . ARG A 1 72 ? -7.613 10.029 18.669 1.00 84.38 72 ARG A CA 1
ATOM 540 C C . ARG A 1 72 ? -7.857 11.496 19.017 1.00 84.38 72 ARG A C 1
ATOM 542 O O . ARG A 1 72 ? -8.643 11.771 19.914 1.00 84.38 72 ARG A O 1
ATOM 549 N N . LEU A 1 73 ? -7.167 12.414 18.338 1.00 88.12 73 LEU A N 1
ATOM 550 C CA . LEU A 1 73 ? -7.313 13.853 18.566 1.00 88.12 73 LEU A CA 1
ATOM 551 C C . LEU A 1 73 ? -8.601 14.405 17.943 1.00 88.12 73 LEU A C 1
ATOM 553 O O . LEU A 1 73 ? -9.271 15.225 18.559 1.00 88.12 73 LEU A O 1
ATOM 557 N N . ALA A 1 74 ? -8.942 13.963 16.732 1.00 90.44 74 ALA A N 1
ATOM 558 C CA . ALA A 1 74 ? -10.076 14.486 15.972 1.00 90.44 74 ALA A CA 1
ATOM 559 C C . ALA A 1 74 ? -11.413 13.819 16.333 1.00 90.44 74 ALA A C 1
ATOM 561 O O . ALA A 1 74 ? -12.456 14.461 16.255 1.00 90.44 74 ALA A O 1
ATOM 562 N N . ILE A 1 75 ? -11.396 12.531 16.697 1.00 89.38 75 ILE A N 1
ATOM 563 C CA . ILE A 1 75 ? -12.592 11.736 17.006 1.00 89.38 75 ILE A CA 1
ATOM 564 C C . ILE A 1 75 ? -12.313 10.884 18.259 1.00 89.38 75 ILE A C 1
ATOM 566 O O . ILE A 1 75 ? -12.018 9.690 18.144 1.00 89.38 75 ILE A O 1
ATOM 570 N N . PRO A 1 76 ? -12.406 11.471 19.466 1.00 80.69 76 PRO A N 1
ATOM 571 C CA . PRO A 1 76 ? -12.066 10.787 20.719 1.00 80.69 76 PRO A CA 1
ATOM 572 C C . PRO A 1 76 ? -12.915 9.538 20.995 1.00 80.69 76 PRO A C 1
ATOM 574 O O . PRO A 1 76 ? -12.422 8.574 21.574 1.00 80.69 76 PRO A O 1
ATOM 577 N N . GLU A 1 77 ? -14.168 9.540 20.531 1.00 83.00 77 GLU A N 1
ATOM 578 C CA . GLU A 1 77 ? -15.120 8.426 20.669 1.00 83.00 77 GLU A CA 1
ATOM 579 C C . GLU A 1 77 ? -14.770 7.216 19.782 1.00 83.00 77 GLU A C 1
ATOM 581 O O . GLU A 1 77 ? -15.311 6.121 19.951 1.00 83.00 77 GLU A O 1
ATOM 586 N N . ALA A 1 78 ? -13.879 7.386 18.799 1.00 81.00 78 ALA A N 1
ATOM 587 C CA . ALA A 1 78 ? -13.494 6.304 17.905 1.00 81.00 78 ALA A CA 1
ATOM 588 C C . ALA A 1 78 ? -12.479 5.366 18.569 1.00 81.00 78 ALA A C 1
ATOM 590 O O . ALA A 1 78 ? -11.537 5.792 19.237 1.00 81.00 78 ALA A O 1
ATOM 591 N N . SER A 1 79 ? -12.610 4.061 18.305 1.00 78.19 79 SER A N 1
ATOM 592 C CA . SER A 1 79 ? -11.685 3.075 18.865 1.00 78.19 79 SER A CA 1
ATOM 593 C C . SER A 1 79 ? -10.235 3.353 18.433 1.00 78.19 79 SER A C 1
ATOM 595 O O . SER A 1 79 ? -9.925 3.330 17.237 1.00 78.19 79 SER A O 1
ATOM 597 N N . PRO A 1 80 ? -9.302 3.514 19.387 1.00 74.88 80 PRO A N 1
ATOM 598 C CA . PRO A 1 80 ? -7.898 3.763 19.089 1.00 74.88 80 PRO A CA 1
ATOM 599 C C . PRO A 1 80 ? -7.154 2.514 18.600 1.00 74.88 80 PRO A C 1
ATOM 601 O O . PRO A 1 80 ? -5.993 2.612 18.193 1.00 74.88 80 PRO A O 1
ATOM 604 N N . THR A 1 81 ? -7.765 1.330 18.704 1.00 81.38 81 THR A N 1
ATOM 605 C CA . THR A 1 81 ? -7.140 0.057 18.324 1.00 81.38 81 THR A CA 1
ATOM 606 C C . THR A 1 81 ? -7.483 -0.360 16.901 1.00 81.38 81 THR A C 1
ATOM 608 O O . THR A 1 81 ? -6.682 -1.062 16.283 1.00 81.38 81 THR A O 1
ATOM 611 N N . LEU A 1 82 ? -8.614 0.112 16.366 1.00 83.31 82 LEU A N 1
ATOM 612 C CA . LEU A 1 82 ? -9.124 -0.255 15.045 1.00 83.31 82 LEU A CA 1
ATOM 613 C C . LEU A 1 82 ? -8.154 0.103 13.904 1.00 83.31 82 LEU A C 1
ATOM 615 O O . LEU A 1 82 ? -7.828 -0.786 13.119 1.00 83.31 82 LEU A O 1
ATOM 619 N N . PRO A 1 83 ? -7.624 1.342 13.812 1.00 84.88 83 PRO A N 1
ATOM 620 C CA . PRO A 1 83 ? -6.738 1.721 12.708 1.00 84.88 83 PRO A CA 1
ATOM 621 C C . PRO A 1 83 ? -5.405 0.971 12.761 1.00 84.88 83 PRO A C 1
ATOM 623 O O . PRO A 1 83 ? -4.858 0.580 11.733 1.00 84.88 83 PRO A O 1
ATOM 626 N N . LEU A 1 84 ? -4.910 0.703 13.974 1.00 86.12 84 LEU A N 1
ATOM 627 C CA . LEU A 1 84 ? -3.697 -0.083 14.184 1.00 86.12 84 LEU A CA 1
ATOM 628 C C . LEU A 1 84 ? -3.901 -1.547 13.768 1.00 86.12 84 LEU A C 1
ATOM 630 O O . LEU A 1 84 ? -3.038 -2.127 13.110 1.00 86.12 84 LEU A O 1
ATOM 634 N N . ALA A 1 85 ? -5.042 -2.137 14.134 1.00 87.44 85 ALA A N 1
ATOM 635 C CA . ALA A 1 85 ? -5.419 -3.482 13.716 1.00 87.44 85 ALA A CA 1
ATOM 636 C C . ALA A 1 85 ? -5.553 -3.571 12.190 1.00 87.44 85 ALA A C 1
ATOM 638 O O . ALA A 1 85 ? -5.014 -4.497 11.589 1.00 87.44 85 ALA A O 1
ATOM 639 N N . ALA A 1 86 ? -6.213 -2.591 11.571 1.00 88.25 86 ALA A N 1
ATOM 640 C CA . ALA A 1 86 ? -6.395 -2.504 10.126 1.00 88.25 86 ALA A CA 1
ATOM 641 C C . ALA A 1 86 ? -5.063 -2.402 9.383 1.00 88.25 86 ALA A C 1
ATOM 643 O O . ALA A 1 86 ? -4.787 -3.217 8.506 1.00 88.25 86 ALA A O 1
ATOM 644 N N . SER A 1 87 ? -4.210 -1.451 9.769 1.00 89.62 87 SER A N 1
ATOM 645 C CA . SER A 1 87 ? -2.939 -1.231 9.083 1.00 89.62 87 SER A CA 1
ATOM 646 C C . SER A 1 87 ? -1.979 -2.411 9.265 1.00 89.62 87 SER A C 1
ATOM 648 O O . SER A 1 87 ? -1.534 -2.973 8.270 1.00 89.62 87 SER A O 1
ATOM 650 N N . LEU A 1 88 ? -1.695 -2.853 10.497 1.00 89.00 88 LEU A N 1
ATOM 651 C CA . LEU A 1 88 ? -0.681 -3.894 10.741 1.00 89.00 88 LEU A CA 1
ATOM 652 C C . LEU A 1 88 ? -1.226 -5.320 10.579 1.00 89.00 88 LEU A C 1
ATOM 654 O O . LEU A 1 88 ? -0.562 -6.203 10.033 1.00 89.00 88 LEU A O 1
ATOM 658 N N . GLY A 1 89 ? -2.431 -5.564 11.089 1.00 87.31 89 GLY A N 1
ATOM 659 C CA . GLY A 1 89 ? -3.030 -6.894 11.123 1.00 87.31 89 GLY A CA 1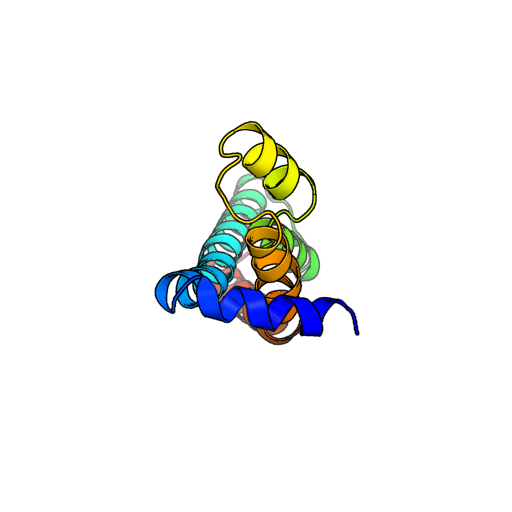
ATOM 660 C C . GLY A 1 89 ? -3.634 -7.321 9.789 1.00 87.31 89 GLY A C 1
ATOM 661 O O . GLY A 1 89 ? -3.550 -8.497 9.450 1.00 87.31 89 GLY A O 1
ATOM 662 N N . LEU A 1 90 ? -4.213 -6.388 9.028 1.00 89.94 90 LEU A N 1
ATOM 663 C CA . LEU A 1 90 ? -4.872 -6.693 7.758 1.00 89.94 90 LEU A CA 1
ATOM 664 C C . LEU A 1 90 ? -4.044 -6.223 6.560 1.00 89.94 90 LEU A C 1
ATOM 666 O O . LEU A 1 90 ? -3.495 -7.054 5.844 1.00 89.94 90 LEU A O 1
ATOM 670 N N . THR A 1 91 ? -3.916 -4.912 6.353 1.00 92.81 91 THR A N 1
ATOM 671 C CA . THR A 1 91 ? -3.332 -4.344 5.130 1.00 92.81 91 THR A CA 1
ATOM 672 C C . THR A 1 91 ? -1.853 -4.681 4.968 1.00 92.81 91 THR A C 1
ATOM 674 O O . THR A 1 91 ? -1.441 -5.120 3.899 1.00 92.81 91 THR A O 1
ATOM 677 N N . PHE A 1 92 ? -1.042 -4.523 6.013 1.00 92.62 92 PHE A N 1
ATOM 678 C CA . PHE A 1 92 ? 0.381 -4.861 5.973 1.00 92.62 92 PHE A CA 1
ATOM 679 C C . PHE A 1 92 ? 0.590 -6.360 5.754 1.00 92.62 92 PHE A C 1
ATOM 681 O O . PHE A 1 92 ? 1.345 -6.757 4.870 1.00 92.62 92 PHE A O 1
ATOM 688 N N . SER A 1 93 ? -0.122 -7.190 6.523 1.00 91.75 93 SER A N 1
ATOM 689 C CA . SER A 1 93 ? -0.039 -8.648 6.396 1.00 91.75 93 SER A CA 1
ATOM 690 C C . SER A 1 93 ? -0.441 -9.106 4.991 1.00 91.75 93 SER A C 1
ATOM 692 O O . SER A 1 93 ? 0.263 -9.914 4.390 1.00 91.75 93 SER A O 1
ATOM 694 N N . TYR A 1 94 ? -1.512 -8.539 4.428 1.00 94.38 94 TYR A N 1
ATOM 695 C CA . TYR A 1 94 ? -1.915 -8.761 3.040 1.00 94.38 94 TYR A CA 1
ATOM 696 C C . TYR A 1 94 ? -0.841 -8.304 2.046 1.00 94.38 94 TYR A C 1
ATOM 698 O O . TYR A 1 94 ? -0.451 -9.081 1.180 1.00 94.38 94 TYR A O 1
ATOM 706 N N . ASN A 1 95 ? -0.326 -7.077 2.179 1.00 95.00 95 ASN A N 1
ATOM 707 C CA . ASN A 1 95 ? 0.673 -6.531 1.260 1.00 95.00 95 ASN A CA 1
ATOM 708 C C . ASN A 1 95 ? 1.928 -7.402 1.207 1.00 95.00 95 ASN A C 1
ATOM 710 O O . ASN A 1 95 ? 2.408 -7.702 0.123 1.00 95.00 95 ASN A O 1
ATOM 714 N N . VAL A 1 96 ? 2.440 -7.843 2.356 1.00 93.81 96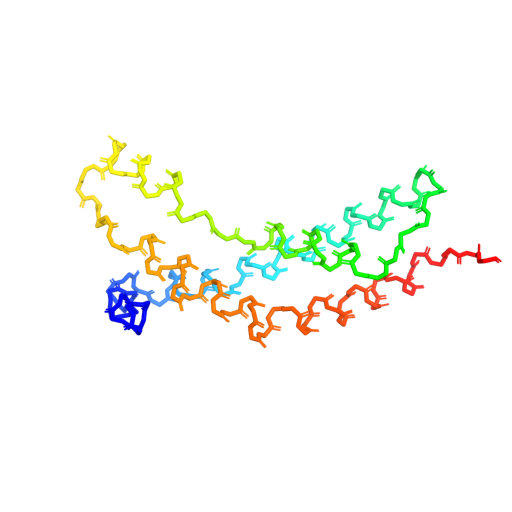 VAL A N 1
ATOM 715 C CA . VAL A 1 96 ? 3.666 -8.652 2.399 1.00 93.81 96 VAL A CA 1
ATOM 716 C C . VAL A 1 96 ? 3.446 -10.065 1.853 1.00 93.81 96 VAL A C 1
ATOM 718 O O . VAL A 1 96 ? 4.339 -10.611 1.214 1.00 93.81 96 VAL A O 1
ATOM 721 N N . THR A 1 97 ? 2.276 -10.663 2.090 1.00 94.31 97 THR A N 1
ATOM 722 C CA . THR A 1 97 ? 2.017 -12.067 1.719 1.00 94.31 97 THR A CA 1
ATOM 723 C C . THR A 1 97 ? 1.476 -12.239 0.302 1.00 94.31 97 THR A C 1
ATOM 725 O O . THR A 1 97 ? 1.905 -13.145 -0.404 1.00 94.31 97 THR A O 1
ATOM 728 N N . ILE A 1 98 ? 0.540 -11.386 -0.114 1.00 96.44 98 ILE A N 1
ATOM 729 C CA . ILE A 1 98 ? -0.199 -11.500 -1.381 1.00 96.44 98 ILE A CA 1
ATOM 730 C C . ILE A 1 98 ? 0.078 -10.295 -2.279 1.00 96.44 98 ILE A C 1
ATOM 732 O O . ILE A 1 98 ? 0.317 -10.466 -3.473 1.00 96.44 98 ILE A O 1
ATOM 736 N N . GLY A 1 99 ? 0.078 -9.087 -1.708 1.00 96.56 99 GLY A N 1
ATOM 737 C CA . GLY A 1 99 ? 0.232 -7.844 -2.462 1.00 96.56 99 GLY A CA 1
ATOM 738 C C . GLY A 1 99 ? 1.536 -7.791 -3.252 1.00 96.56 99 GLY A C 1
ATOM 739 O O . GLY A 1 99 ? 1.488 -7.612 -4.457 1.00 96.56 99 GLY A O 1
ATOM 740 N N . ILE A 1 100 ? 2.694 -8.019 -2.624 1.00 97.00 100 ILE A N 1
ATOM 741 C CA . ILE A 1 100 ? 4.006 -7.959 -3.293 1.00 97.00 100 ILE A CA 1
ATOM 742 C C . ILE A 1 100 ? 4.083 -8.917 -4.495 1.00 97.00 100 ILE A C 1
ATOM 744 O O . ILE A 1 100 ? 4.390 -8.434 -5.587 1.00 97.00 100 ILE A O 1
ATOM 748 N N . PRO A 1 101 ? 3.786 -10.229 -4.359 1.00 96.81 101 PRO A N 1
ATOM 749 C CA . PRO A 1 101 ? 3.720 -11.126 -5.512 1.00 96.81 101 PRO A CA 1
ATOM 750 C C . PRO A 1 101 ? 2.791 -10.616 -6.619 1.00 96.81 101 PRO A C 1
ATOM 752 O O . PRO A 1 101 ? 3.164 -10.623 -7.789 1.00 96.81 101 PRO A O 1
ATOM 755 N N . LEU A 1 102 ? 1.607 -10.117 -6.257 1.00 97.00 102 LEU A N 1
ATOM 756 C CA . LEU A 1 102 ? 0.633 -9.596 -7.214 1.00 97.00 102 LEU A CA 1
ATOM 757 C C . LEU A 1 102 ? 1.136 -8.324 -7.916 1.00 97.00 102 LEU A C 1
ATOM 759 O O . LEU A 1 102 ? 0.998 -8.196 -9.130 1.00 97.00 102 LEU A O 1
ATOM 763 N N . TYR A 1 103 ? 1.773 -7.406 -7.191 1.00 97.38 103 TYR A N 1
ATOM 764 C CA . TYR A 1 103 ? 2.323 -6.163 -7.736 1.00 97.38 103 TYR A CA 1
ATOM 765 C C . TYR A 1 103 ? 3.492 -6.424 -8.685 1.00 97.38 103 TYR A C 1
ATOM 767 O O . TYR A 1 103 ? 3.634 -5.700 -9.666 1.00 97.38 103 TYR A O 1
ATOM 775 N N . ILE A 1 104 ? 4.296 -7.467 -8.441 1.00 96.94 104 ILE A N 1
ATOM 776 C CA . ILE A 1 104 ? 5.342 -7.914 -9.374 1.00 96.94 104 ILE A CA 1
ATOM 777 C C . ILE A 1 104 ? 4.726 -8.317 -10.718 1.00 96.94 104 ILE A C 1
ATOM 779 O O . ILE A 1 104 ? 5.211 -7.891 -11.767 1.00 96.94 104 ILE A O 1
ATOM 783 N N . GLU A 1 105 ? 3.655 -9.111 -10.696 1.00 96.50 105 GLU A N 1
ATOM 784 C CA . GLU A 1 105 ? 2.979 -9.553 -11.919 1.00 96.50 105 GLU A CA 1
ATOM 785 C C . GLU A 1 105 ? 2.308 -8.386 -12.649 1.00 96.50 105 GLU A C 1
ATOM 787 O O . GLU A 1 105 ? 2.488 -8.235 -13.857 1.00 96.50 105 GLU A O 1
ATOM 792 N N . VAL A 1 106 ? 1.623 -7.500 -11.921 1.00 95.69 106 VAL A N 1
ATOM 793 C CA . VAL A 1 106 ? 1.013 -6.294 -12.504 1.00 95.69 106 VAL A CA 1
ATOM 794 C C . VAL A 1 106 ? 2.074 -5.384 -13.124 1.00 95.69 106 VAL A C 1
ATOM 796 O O . VAL A 1 106 ? 1.903 -4.944 -14.257 1.00 95.69 106 VAL A O 1
ATOM 799 N N . ALA A 1 107 ? 3.189 -5.130 -12.433 1.00 95.00 107 ALA A N 1
ATOM 800 C CA . ALA A 1 107 ? 4.278 -4.314 -12.967 1.00 95.00 107 ALA A CA 1
ATOM 801 C C . ALA A 1 107 ? 4.888 -4.939 -14.229 1.00 95.00 107 ALA A C 1
ATOM 803 O O . ALA A 1 107 ? 5.175 -4.228 -15.189 1.00 95.00 107 ALA A O 1
ATOM 804 N N . ARG A 1 108 ? 5.028 -6.270 -14.275 1.00 93.25 108 ARG A N 1
ATOM 805 C CA . ARG A 1 108 ? 5.497 -6.972 -15.478 1.00 93.25 108 ARG A CA 1
ATOM 806 C C . ARG A 1 108 ? 4.519 -6.819 -16.642 1.00 93.25 108 ARG A C 1
ATOM 808 O O . ARG A 1 108 ? 4.957 -6.528 -17.751 1.00 93.25 108 ARG A O 1
ATOM 815 N N . MET A 1 109 ? 3.220 -6.996 -16.395 1.00 93.00 109 MET A N 1
ATOM 816 C CA . MET A 1 109 ? 2.179 -6.835 -17.417 1.00 93.00 109 MET A CA 1
ATOM 817 C C . MET A 1 109 ? 2.137 -5.403 -17.950 1.00 93.00 109 MET A C 1
ATOM 819 O O . MET A 1 109 ? 2.143 -5.206 -19.159 1.00 93.00 109 MET A O 1
ATOM 823 N N . VAL A 1 110 ? 2.152 -4.403 -17.067 1.00 92.00 110 VAL A N 1
ATOM 824 C CA . VAL A 1 110 ? 2.160 -2.987 -17.462 1.00 92.00 110 VAL A CA 1
ATOM 825 C C . VAL A 1 110 ? 3.438 -2.646 -18.227 1.00 92.00 110 VAL A C 1
ATOM 827 O O . VAL A 1 110 ? 3.367 -1.999 -19.268 1.00 92.00 110 VAL A O 1
ATOM 830 N N . GLY A 1 111 ? 4.598 -3.131 -17.783 1.00 87.44 111 GLY A N 1
ATOM 831 C CA . GLY A 1 111 ? 5.873 -2.889 -18.458 1.00 87.44 111 GLY A CA 1
ATOM 832 C C . GLY A 1 111 ? 5.903 -3.349 -19.918 1.00 87.44 111 GLY A C 1
ATOM 833 O O . GLY A 1 111 ? 6.548 -2.702 -20.737 1.00 87.44 111 GLY A O 1
ATOM 834 N N . GLN A 1 112 ? 5.156 -4.399 -20.277 1.00 85.94 112 GLN A N 1
ATOM 835 C CA . GLN A 1 112 ? 5.021 -4.825 -21.677 1.00 85.94 112 GLN A CA 1
ATOM 836 C C . GLN A 1 112 ? 4.340 -3.763 -22.549 1.00 85.94 112 GLN A C 1
ATOM 838 O O . GLN A 1 112 ? 4.676 -3.640 -23.717 1.00 85.94 112 GLN A O 1
ATOM 843 N N . TRP A 1 113 ? 3.409 -2.986 -21.994 1.00 82.81 113 TRP A N 1
ATOM 844 C CA . TRP A 1 113 ? 2.644 -1.974 -22.732 1.00 82.81 113 TRP A CA 1
ATOM 845 C C . TRP A 1 113 ? 3.450 -0.694 -22.935 1.00 82.81 113 TRP A C 1
ATOM 847 O O . TRP A 1 113 ? 3.229 0.040 -23.894 1.00 82.81 113 TRP A O 1
ATOM 857 N N . PHE A 1 114 ? 4.392 -0.434 -22.030 1.00 75.56 114 PHE A N 1
ATOM 858 C CA . PHE A 1 114 ? 5.236 0.754 -22.040 1.00 75.56 114 PHE A CA 1
ATOM 859 C C . PHE A 1 114 ? 6.511 0.601 -22.872 1.00 75.56 114 PHE A C 1
ATOM 861 O O . PHE A 1 114 ? 7.357 1.476 -22.741 1.00 75.56 114 PHE A O 1
ATOM 868 N N . HIS A 1 115 ? 6.631 -0.459 -23.696 1.00 58.38 115 HIS A N 1
ATOM 869 C CA . HIS A 1 115 ? 7.736 -0.759 -24.623 1.00 58.38 115 HIS A CA 1
ATOM 870 C C . HIS A 1 115 ? 8.852 0.297 -24.615 1.00 58.38 115 HIS A C 1
ATOM 872 O O . HIS A 1 115 ? 8.922 1.147 -25.503 1.00 58.38 115 HIS A O 1
ATOM 878 N N . THR A 1 116 ? 9.736 0.247 -23.616 1.00 51.66 116 THR A N 1
ATOM 879 C CA . THR A 1 116 ? 11.026 0.908 -23.740 1.00 51.66 116 THR A CA 1
ATOM 880 C C . THR A 1 116 ? 11.785 0.070 -24.753 1.00 51.66 116 THR A C 1
ATOM 882 O O . THR A 1 116 ? 12.217 -1.047 -24.466 1.00 51.66 116 THR A O 1
ATOM 885 N N . THR A 1 117 ? 11.824 0.558 -25.991 1.00 42.94 117 THR A N 1
ATOM 886 C CA . THR A 1 117 ? 12.830 0.170 -26.975 1.00 42.94 117 THR A CA 1
ATOM 887 C C . THR A 1 117 ? 14.183 0.269 -26.287 1.00 42.94 117 THR A C 1
ATOM 889 O O . THR A 1 117 ? 14.642 1.374 -26.007 1.00 42.94 117 THR A O 1
ATOM 892 N N . ALA A 1 118 ? 14.750 -0.889 -25.949 1.00 39.75 118 ALA A N 1
ATOM 893 C CA . ALA A 1 118 ? 16.182 -1.015 -25.735 1.00 39.75 118 ALA A CA 1
ATOM 894 C C . ALA A 1 118 ? 16.925 -0.650 -27.026 1.00 39.75 118 ALA A C 1
ATOM 896 O O . ALA A 1 118 ? 16.364 -0.920 -28.117 1.00 39.75 118 ALA A O 1
#

Organism: Mycobacterium kansasii (NCBI:txid1768)

Radius of gyration: 16.89 Å; chains: 1; bounding box: 34×27×48 Å

Secondary structure (DSSP, 8-state):
--HHHHHHHHGGG-HHHHHHHHHHHHHHHHHHHHHHHHHHHHTT-PPPHHHHHHHHHHHTPPPSSHHHHHHHHH-TTS-SSHHHIIIIIIIIHHIIIIIHHHHHHHHHHHHHHT----